Protein AF-A0A699ZM13-F1 (afdb_monomer)

Secondary structure (DSSP, 8-state):
-GGGTT--HHHHHHHHHH---TTHHHHHHHHHHHHHSTT--TTS-HHHHHHHTHHHHHHT-SSHHHHHHHHHHHHHIIIII-GGGGGGHHHHHHHHHHTTSS-HHHHHHHHH-SSGGGGGT--HHHHHHHHHHHHHHHTT-

Structure (mmCIF, N/CA/C/O backbone):
data_AF-A0A699ZM13-F1
#
_entry.id   AF-A0A699ZM13-F1
#
loop_
_atom_site.group_PDB
_atom_site.id
_atom_site.type_symbol
_atom_site.label_atom_id
_atom_site.label_alt_id
_atom_site.label_comp_id
_atom_site.label_asym_id
_atom_site.label_entity_id
_atom_site.label_seq_id
_atom_site.pdbx_PDB_ins_code
_atom_site.Cartn_x
_atom_site.Cartn_y
_atom_site.Cartn_z
_atom_site.occupancy
_atom_site.B_iso_or_equiv
_atom_site.auth_seq_id
_atom_site.auth_comp_id
_atom_site.auth_asym_id
_atom_site.auth_atom_id
_atom_site.pdbx_PDB_model_num
ATOM 1 N N . GLN A 1 1 ? -9.030 18.259 2.069 1.00 54.75 1 GLN A N 1
ATOM 2 C CA . GLN A 1 1 ? -8.876 16.871 1.583 1.00 54.75 1 GLN A CA 1
ATOM 3 C C . GLN A 1 1 ? -10.079 16.054 2.039 1.00 54.75 1 GLN A C 1
ATOM 5 O O . GLN A 1 1 ? -10.422 16.132 3.210 1.00 54.75 1 GLN A O 1
ATOM 10 N N . LEU A 1 2 ? -10.736 15.293 1.151 1.00 52.47 2 LEU A N 1
ATOM 11 C CA . LEU A 1 2 ? -11.897 14.454 1.517 1.00 52.47 2 LEU A CA 1
ATOM 12 C C . LEU A 1 2 ? -11.565 13.424 2.612 1.00 52.47 2 LEU A C 1
ATOM 14 O O . LEU A 1 2 ? -12.403 13.115 3.457 1.00 52.47 2 LEU A O 1
ATOM 18 N N . VAL A 1 3 ? -10.315 12.965 2.626 1.00 58.03 3 VAL A N 1
ATOM 19 C CA . VAL A 1 3 ? -9.756 12.040 3.618 1.00 58.03 3 VAL A CA 1
ATOM 20 C C . VAL A 1 3 ? -9.829 12.596 5.048 1.00 58.03 3 VAL A C 1
ATOM 22 O O . VAL A 1 3 ? -10.101 11.842 5.977 1.00 58.03 3 VAL A O 1
ATOM 25 N N . ASP A 1 4 ? -9.683 13.912 5.216 1.00 61.72 4 ASP A N 1
ATOM 26 C CA . ASP A 1 4 ? -9.736 14.584 6.523 1.00 61.72 4 ASP A CA 1
ATOM 27 C C . ASP A 1 4 ? -11.130 15.138 6.849 1.00 61.72 4 ASP A C 1
ATOM 29 O O . ASP A 1 4 ? -11.383 15.592 7.959 1.00 61.72 4 ASP A O 1
ATOM 33 N N . SER A 1 5 ? -12.060 15.077 5.888 1.00 59.66 5 SER A N 1
ATOM 34 C CA . SER A 1 5 ? -13.432 15.587 6.033 1.00 59.66 5 SER A CA 1
ATOM 35 C C . SER A 1 5 ? -14.415 14.590 6.664 1.00 59.66 5 SER A C 1
ATOM 37 O O . SER A 1 5 ? -15.598 14.891 6.782 1.00 59.66 5 SER A O 1
ATOM 39 N N . GLY A 1 6 ? -13.952 13.392 7.049 1.00 63.97 6 GLY A N 1
ATOM 40 C CA . GLY A 1 6 ? -14.810 12.340 7.612 1.00 63.97 6 GLY A CA 1
ATOM 41 C C . GLY A 1 6 ? -15.735 11.663 6.591 1.00 63.97 6 GLY A C 1
ATOM 42 O O . GLY A 1 6 ? -16.707 11.017 6.979 1.00 63.97 6 GLY A O 1
ATOM 43 N N . ALA A 1 7 ? -15.453 11.802 5.290 1.00 76.88 7 ALA A N 1
ATOM 44 C CA . ALA A 1 7 ? -16.232 11.169 4.231 1.00 76.88 7 ALA A CA 1
ATOM 45 C C . ALA A 1 7 ? -16.252 9.636 4.381 1.00 76.88 7 ALA A C 1
ATOM 47 O O . ALA A 1 7 ? -15.250 9.011 4.739 1.00 76.88 7 ALA A O 1
ATOM 48 N N . ALA A 1 8 ? -17.396 9.018 4.073 1.00 83.50 8 ALA A N 1
ATOM 49 C CA . ALA A 1 8 ? -17.547 7.570 4.167 1.00 83.50 8 ALA A CA 1
ATOM 50 C C . ALA A 1 8 ? -16.538 6.845 3.248 1.00 83.50 8 ALA A C 1
ATOM 52 O O . ALA A 1 8 ? -16.341 7.275 2.106 1.00 83.50 8 ALA A O 1
ATOM 53 N N . PRO A 1 9 ? -15.958 5.704 3.669 1.00 83.00 9 PRO A N 1
ATOM 54 C CA . PRO A 1 9 ? -14.982 4.959 2.869 1.00 83.00 9 PRO A CA 1
ATOM 55 C C . PRO A 1 9 ? -15.421 4.651 1.431 1.00 83.00 9 PRO A C 1
ATOM 57 O O . PRO A 1 9 ? -14.628 4.761 0.499 1.00 83.00 9 PRO A O 1
ATOM 60 N N . ALA A 1 10 ? -16.700 4.324 1.233 1.00 83.75 10 ALA A N 1
ATOM 61 C CA . ALA A 1 10 ? -17.266 4.059 -0.089 1.00 83.75 10 ALA A CA 1
ATOM 62 C C . ALA A 1 10 ? -17.335 5.313 -0.982 1.00 83.75 10 ALA A C 1
ATOM 64 O O . ALA A 1 10 ? -17.143 5.212 -2.196 1.00 83.75 10 ALA A O 1
ATOM 65 N N . ALA A 1 11 ? -17.570 6.490 -0.393 1.00 86.00 11 ALA A N 1
ATOM 66 C CA . ALA A 1 11 ? -17.556 7.756 -1.120 1.00 86.00 11 ALA A CA 1
ATOM 67 C C . ALA A 1 11 ? -16.130 8.079 -1.584 1.00 86.00 11 ALA A C 1
ATOM 69 O O . ALA A 1 11 ? -15.916 8.306 -2.770 1.00 86.00 11 ALA A O 1
ATOM 70 N N . ILE A 1 12 ? -15.137 7.961 -0.692 1.00 85.06 12 ILE A N 1
ATOM 71 C CA . ILE A 1 12 ? -13.718 8.137 -1.048 1.00 85.06 12 ILE A CA 1
ATOM 72 C C . ILE A 1 12 ? -13.316 7.161 -2.161 1.00 85.06 12 ILE A C 1
ATOM 74 O O . ILE A 1 12 ? -12.698 7.565 -3.142 1.00 85.06 12 ILE A O 1
ATOM 78 N N . ALA A 1 13 ? -13.709 5.888 -2.060 1.00 83.81 13 ALA A N 1
ATOM 79 C CA . ALA A 1 13 ? -13.406 4.898 -3.089 1.00 83.81 13 ALA A CA 1
ATOM 80 C C . ALA A 1 13 ? -14.048 5.228 -4.451 1.00 83.81 13 ALA A C 1
ATOM 82 O O . ALA A 1 13 ? -13.457 4.948 -5.494 1.00 83.81 13 ALA A O 1
ATOM 83 N N . THR A 1 14 ? -15.242 5.824 -4.454 1.00 86.94 14 THR A N 1
ATOM 84 C CA . THR A 1 14 ? -15.931 6.259 -5.679 1.00 86.94 14 THR A CA 1
ATOM 85 C C . THR A 1 14 ? -15.193 7.418 -6.341 1.00 86.94 14 THR A C 1
ATOM 87 O O . THR A 1 14 ? -14.891 7.344 -7.529 1.00 86.94 14 THR A O 1
ATOM 90 N N . GLU A 1 15 ? -14.815 8.431 -5.566 1.00 86.75 15 GLU A N 1
ATOM 91 C CA . GLU A 1 15 ? -14.048 9.583 -6.054 1.00 86.75 15 GLU A CA 1
ATOM 92 C C . GLU A 1 15 ? -12.687 9.157 -6.613 1.00 86.75 15 GLU A C 1
ATOM 94 O O . GLU A 1 15 ? -12.320 9.518 -7.731 1.00 86.75 15 GLU A O 1
ATOM 99 N N . VAL A 1 16 ? -11.967 8.289 -5.890 1.00 87.38 16 VAL A N 1
ATOM 100 C CA . VAL A 1 16 ? -10.683 7.738 -6.351 1.00 87.38 16 VAL A CA 1
ATOM 101 C C . VAL A 1 16 ? -10.843 7.054 -7.705 1.00 87.38 16 VAL A C 1
ATOM 103 O O . VAL A 1 16 ? -9.996 7.243 -8.572 1.00 87.38 16 VAL A O 1
ATOM 106 N N . LYS A 1 17 ? -11.934 6.313 -7.941 1.00 84.12 17 LYS A N 1
ATOM 107 C CA . LYS A 1 17 ? -12.198 5.670 -9.240 1.00 84.12 17 LYS A CA 1
ATOM 108 C C . LYS A 1 17 ? -12.437 6.673 -10.368 1.00 84.12 17 LYS A C 1
ATOM 110 O O . LYS A 1 17 ? -12.092 6.352 -11.506 1.00 84.12 17 LYS A O 1
ATOM 115 N N . GLN A 1 18 ? -12.975 7.856 -10.078 1.00 88.56 18 GLN A N 1
ATOM 116 C CA . GLN A 1 18 ? -13.252 8.902 -11.069 1.00 88.56 18 GLN A CA 1
ATOM 117 C C . GLN A 1 18 ? -12.024 9.750 -11.428 1.00 88.56 18 GLN A C 1
ATOM 119 O O . GLN A 1 18 ? -11.999 10.358 -12.498 1.00 88.56 18 GLN A O 1
ATOM 124 N N . LEU A 1 19 ? -10.975 9.744 -10.599 1.00 88.38 19 LEU A N 1
ATOM 125 C CA . LEU A 1 19 ? -9.727 10.450 -10.900 1.00 88.38 19 LEU A CA 1
ATOM 126 C C . LEU A 1 19 ? -9.143 10.005 -12.245 1.00 88.38 19 LEU A C 1
ATOM 128 O O . LEU A 1 19 ? -9.059 8.812 -12.536 1.00 88.38 19 LEU A O 1
ATOM 132 N N . THR A 1 20 ? -8.686 10.960 -13.050 1.00 89.94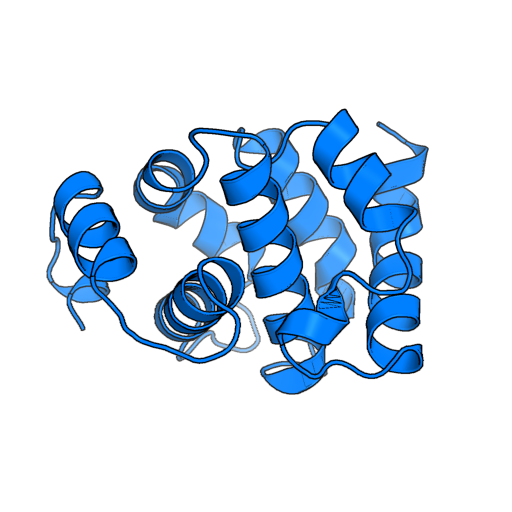 20 THR A N 1
ATOM 133 C CA . THR A 1 20 ? -7.934 10.682 -14.279 1.00 89.94 20 THR A CA 1
ATOM 134 C C . THR A 1 20 ? -6.485 11.078 -14.053 1.00 89.94 20 THR A C 1
ATOM 136 O O . THR A 1 20 ? -6.164 12.259 -13.977 1.00 89.94 20 THR A O 1
ATOM 139 N N . VAL A 1 21 ? -5.619 10.077 -13.909 1.00 91.12 21 VAL A N 1
ATOM 140 C CA . VAL A 1 21 ? -4.180 10.246 -13.679 1.00 91.12 21 VAL A CA 1
ATOM 141 C C . VAL A 1 21 ? -3.394 9.230 -14.517 1.00 91.12 21 VAL A C 1
ATOM 143 O O . VAL A 1 21 ? -3.934 8.159 -14.827 1.00 91.12 21 VAL A O 1
ATOM 146 N N . PRO A 1 22 ? -2.136 9.529 -14.893 1.00 89.88 22 PRO A N 1
ATOM 147 C CA . PRO A 1 22 ? -1.249 8.553 -15.523 1.00 89.88 22 PRO A CA 1
ATOM 148 C C . PRO A 1 22 ? -1.102 7.283 -14.674 1.00 89.88 22 PRO A C 1
ATOM 150 O O . PRO A 1 22 ? -1.183 7.333 -13.450 1.00 89.88 22 PRO A O 1
ATOM 153 N N . GLY A 1 23 ? -0.890 6.137 -15.322 1.00 90.94 23 GLY A N 1
ATOM 154 C CA . GLY A 1 23 ? -0.693 4.857 -14.629 1.00 90.94 23 GLY A CA 1
ATOM 155 C C . GLY A 1 23 ? -1.976 4.170 -14.138 1.00 90.94 23 GLY A C 1
ATOM 156 O O . GLY A 1 23 ? -1.912 3.201 -13.381 1.00 90.94 23 GLY A O 1
ATOM 157 N N . GLY A 1 24 ? -3.155 4.641 -14.563 1.00 94.12 24 GLY A N 1
ATOM 158 C CA . GLY A 1 24 ? -4.430 3.960 -14.326 1.00 94.12 24 GLY A CA 1
ATOM 159 C C . GLY A 1 24 ? -4.749 3.795 -12.839 1.00 94.12 24 GLY A C 1
ATOM 160 O O . GLY A 1 24 ? -4.588 4.727 -12.056 1.00 94.12 24 GLY A O 1
ATOM 161 N N . LEU A 1 25 ? -5.222 2.611 -12.436 1.00 95.12 25 LEU A N 1
ATOM 162 C CA . LEU A 1 25 ? -5.600 2.341 -11.044 1.00 95.12 25 LEU A CA 1
ATOM 163 C C . LEU A 1 25 ? -4.424 2.512 -10.068 1.00 95.12 25 LEU A C 1
ATOM 165 O O . LEU A 1 25 ? -4.608 3.108 -9.009 1.00 95.12 25 LEU A O 1
ATOM 169 N N . ALA A 1 26 ? -3.220 2.069 -10.445 1.00 96.12 26 ALA A N 1
ATOM 170 C CA . ALA A 1 26 ? -2.016 2.251 -9.634 1.00 96.12 26 ALA A CA 1
ATOM 171 C C . ALA A 1 26 ? -1.689 3.738 -9.436 1.00 96.12 26 ALA A C 1
ATOM 173 O O . ALA A 1 26 ? -1.329 4.149 -8.337 1.00 96.12 26 ALA A O 1
ATOM 174 N N . GLY A 1 27 ? -1.890 4.567 -10.465 1.00 96.69 27 GLY A N 1
ATOM 175 C CA . GLY A 1 27 ? -1.700 6.015 -10.363 1.00 96.69 27 GLY A CA 1
ATOM 176 C C . GLY A 1 27 ? -2.701 6.667 -9.413 1.00 96.69 27 GLY A C 1
ATOM 177 O O . GLY A 1 27 ? -2.323 7.470 -8.560 1.00 96.69 27 GLY A O 1
ATOM 178 N N . LYS A 1 28 ? -3.980 6.278 -9.510 1.00 96.19 28 LYS A N 1
ATOM 179 C CA . LYS A 1 28 ? -5.052 6.784 -8.631 1.00 96.19 28 LYS A CA 1
ATOM 180 C C . LYS A 1 28 ? -4.766 6.436 -7.170 1.00 96.19 28 LYS A C 1
ATOM 182 O O . LYS A 1 28 ? -4.912 7.281 -6.290 1.00 96.19 28 LYS A O 1
ATOM 187 N N . LEU A 1 29 ? -4.324 5.205 -6.921 1.00 96.88 29 LEU A N 1
ATOM 188 C CA . LEU A 1 29 ? -3.959 4.750 -5.585 1.00 96.88 29 LEU A CA 1
ATOM 189 C C . LEU A 1 29 ? -2.661 5.394 -5.097 1.00 96.88 29 LEU A C 1
ATOM 191 O O . LEU A 1 29 ? -2.606 5.788 -3.942 1.00 96.88 29 LEU A O 1
ATOM 195 N N . SER A 1 30 ? -1.665 5.611 -5.957 1.00 96.81 30 SER A N 1
ATOM 196 C CA . SER A 1 30 ? -0.458 6.364 -5.593 1.00 96.81 30 SER A CA 1
ATOM 197 C C . SER A 1 30 ? -0.804 7.773 -5.105 1.00 96.81 30 SER A C 1
ATOM 199 O O . SER A 1 30 ? -0.340 8.186 -4.042 1.00 96.81 30 SER A O 1
ATOM 201 N N . ALA A 1 31 ? -1.696 8.479 -5.807 1.00 94.88 31 ALA A N 1
ATOM 202 C CA . ALA A 1 31 ? -2.181 9.787 -5.372 1.00 94.88 31 ALA A CA 1
ATOM 203 C C . ALA A 1 31 ? -2.925 9.717 -4.023 1.00 94.88 31 ALA A C 1
ATOM 205 O O . ALA A 1 31 ? -2.720 10.568 -3.157 1.00 94.88 31 ALA A O 1
ATOM 206 N N . LEU A 1 32 ? -3.751 8.685 -3.808 1.00 94.62 32 LEU A N 1
ATOM 207 C CA . LEU A 1 32 ? -4.426 8.468 -2.528 1.00 94.62 32 LEU A CA 1
ATOM 208 C C . LEU A 1 32 ? -3.432 8.201 -1.390 1.00 94.62 32 LEU A C 1
ATOM 210 O O . LEU A 1 32 ? -3.558 8.814 -0.337 1.00 94.62 32 LEU A O 1
ATOM 214 N N . TYR A 1 33 ? -2.454 7.314 -1.580 1.00 95.69 33 TYR A N 1
ATOM 215 C CA . TYR A 1 33 ? -1.445 7.001 -0.565 1.00 95.69 33 TYR A CA 1
ATOM 216 C C . TYR A 1 33 ? -0.618 8.237 -0.212 1.00 95.69 33 TYR A C 1
ATOM 218 O O . TYR A 1 33 ? -0.422 8.515 0.966 1.00 95.69 33 TYR A O 1
ATOM 226 N N . GLN A 1 34 ? -0.220 9.032 -1.207 1.00 94.38 34 GLN A N 1
ATOM 227 C CA . GLN A 1 34 ? 0.436 10.320 -0.975 1.00 94.38 34 GLN A CA 1
ATOM 228 C C . GLN A 1 34 ? -0.431 11.265 -0.136 1.00 94.38 34 GLN A C 1
ATOM 230 O O . GLN A 1 34 ? 0.079 11.895 0.783 1.00 94.38 34 GLN A O 1
ATOM 235 N N . ALA A 1 35 ? -1.738 11.329 -0.401 1.00 92.19 35 ALA A N 1
ATOM 236 C CA . ALA A 1 35 ? -2.666 12.144 0.379 1.00 92.19 35 ALA A CA 1
ATOM 237 C C . ALA A 1 35 ? -2.928 11.590 1.793 1.00 92.19 35 ALA A C 1
ATOM 239 O O . ALA A 1 35 ? -3.115 12.370 2.717 1.00 92.19 35 ALA A O 1
ATOM 240 N N . LEU A 1 36 ? -2.961 10.266 1.980 1.00 92.38 36 LEU A N 1
ATOM 241 C CA . LEU A 1 36 ? -3.141 9.630 3.293 1.00 92.38 36 LEU A CA 1
ATOM 242 C C . LEU A 1 36 ? -1.902 9.783 4.177 1.00 92.38 36 LEU A C 1
ATOM 244 O O . LEU A 1 36 ? -2.026 9.853 5.396 1.00 92.38 36 LEU A O 1
ATOM 248 N N . LEU A 1 37 ? -0.724 9.789 3.554 1.00 93.75 37 LEU A N 1
ATOM 249 C CA . LEU A 1 37 ? 0.577 9.830 4.214 1.00 93.75 37 LEU A CA 1
ATOM 250 C C . LEU A 1 37 ? 1.201 11.234 4.191 1.00 93.75 37 LEU A C 1
ATOM 252 O O . LEU A 1 37 ? 2.336 11.418 4.638 1.00 93.75 37 LEU A O 1
ATOM 256 N N . SER A 1 38 ? 0.484 12.234 3.669 1.00 90.12 38 SER A N 1
ATOM 257 C CA . SER A 1 38 ? 0.955 13.615 3.663 1.00 90.12 38 SER A CA 1
ATOM 258 C C . SER A 1 38 ? 1.050 14.130 5.094 1.00 90.12 38 SER A C 1
ATOM 260 O O . SER A 1 38 ? 0.084 14.038 5.847 1.00 90.12 38 SER A O 1
ATOM 262 N N . GLY A 1 39 ? 2.197 14.700 5.457 1.00 85.50 39 GLY A N 1
ATOM 263 C CA . GLY A 1 39 ? 2.402 15.279 6.786 1.00 85.50 39 GLY A CA 1
ATOM 264 C C . GLY A 1 39 ? 2.760 14.278 7.886 1.00 85.50 39 GLY A C 1
ATOM 265 O O . GLY A 1 39 ? 2.795 14.683 9.044 1.00 85.50 39 GLY A O 1
ATOM 266 N N . LEU A 1 40 ? 3.065 13.014 7.552 1.00 92.50 40 LEU A N 1
ATOM 267 C CA . LEU A 1 40 ? 3.596 12.054 8.528 1.00 92.50 40 LEU A CA 1
ATOM 268 C C . LEU A 1 40 ? 4.860 12.600 9.199 1.00 92.50 40 LEU A C 1
ATOM 270 O O . LEU A 1 40 ? 5.876 12.841 8.537 1.00 92.50 40 LEU A O 1
ATOM 274 N N . SER A 1 41 ? 4.830 12.718 10.524 1.00 91.06 41 SER A N 1
ATOM 275 C CA . SER A 1 41 ? 6.017 13.062 11.304 1.00 91.06 41 SER A CA 1
ATOM 276 C C . SER A 1 41 ? 7.047 11.931 11.270 1.00 91.06 41 SER A C 1
ATOM 278 O O . SER A 1 41 ? 6.720 10.767 11.031 1.00 91.06 41 SER A O 1
ATOM 280 N N . SER A 1 42 ? 8.315 12.241 11.549 1.00 86.06 42 SER A N 1
ATOM 281 C CA . SER A 1 42 ? 9.409 11.254 11.554 1.00 86.06 42 SER A CA 1
ATOM 282 C C . SER A 1 42 ? 9.245 10.129 12.585 1.00 86.06 42 SER A C 1
ATOM 284 O O . SER A 1 42 ? 9.918 9.105 12.474 1.00 86.06 42 SER A O 1
ATOM 286 N N . THR A 1 43 ? 8.365 10.300 13.576 1.00 89.56 43 THR A N 1
ATOM 287 C CA . THR A 1 43 ? 8.066 9.291 14.601 1.00 89.56 43 THR A CA 1
ATOM 288 C C . THR A 1 43 ? 6.869 8.410 14.254 1.00 89.56 43 THR A C 1
ATOM 290 O O . THR A 1 43 ? 6.739 7.324 14.814 1.00 89.56 43 THR A O 1
ATOM 293 N N . GLU A 1 44 ? 5.995 8.855 13.349 1.00 94.62 44 GLU A N 1
ATOM 294 C CA . GLU A 1 44 ? 4.850 8.071 12.887 1.00 94.62 44 GLU A CA 1
ATOM 295 C C . GLU A 1 44 ? 5.277 7.057 11.830 1.00 94.62 44 GLU A C 1
ATOM 297 O O . GLU A 1 44 ? 6.060 7.368 10.927 1.00 94.62 44 GLU A O 1
ATOM 302 N N . LYS A 1 45 ? 4.738 5.840 11.935 1.00 96.50 45 LYS A N 1
ATOM 303 C CA . LYS A 1 45 ? 4.986 4.766 10.974 1.00 96.50 45 LYS A CA 1
ATOM 304 C C . LYS A 1 45 ? 3.894 4.735 9.922 1.00 96.50 45 LYS A C 1
ATOM 306 O O . LYS A 1 45 ? 2.709 4.861 10.231 1.00 96.50 45 LYS A O 1
ATOM 311 N N . VAL A 1 46 ? 4.282 4.434 8.690 1.00 97.25 46 VAL A N 1
ATOM 312 C CA . VAL A 1 46 ? 3.346 4.272 7.569 1.00 97.25 46 VAL A CA 1
ATOM 313 C C . VAL A 1 46 ? 2.305 3.188 7.883 1.00 97.25 46 VAL A C 1
ATOM 315 O O . VAL A 1 46 ? 1.110 3.394 7.678 1.00 97.25 46 VAL A O 1
ATOM 318 N N . ALA A 1 47 ? 2.728 2.066 8.474 1.00 97.25 47 ALA A N 1
ATOM 319 C CA . ALA A 1 47 ? 1.838 0.961 8.842 1.00 97.25 47 ALA A CA 1
ATOM 320 C C . ALA A 1 47 ? 0.729 1.355 9.842 1.00 97.25 47 ALA A C 1
ATOM 322 O O . ALA A 1 47 ? -0.390 0.847 9.743 1.00 97.25 47 ALA A O 1
ATOM 323 N N . ASP A 1 48 ? 1.003 2.283 10.766 1.00 96.88 48 ASP A N 1
ATOM 324 C CA . ASP A 1 48 ? 0.005 2.753 11.736 1.00 96.88 48 ASP A CA 1
ATOM 325 C C . ASP A 1 48 ? -1.093 3.566 11.037 1.00 96.88 48 ASP A C 1
ATOM 327 O O . ASP A 1 48 ? -2.280 3.428 11.349 1.00 96.88 48 ASP A O 1
ATOM 331 N N . VAL A 1 49 ? -0.722 4.339 10.013 1.00 95.69 49 VAL A N 1
ATOM 332 C CA . VAL A 1 49 ? -1.680 5.078 9.184 1.00 95.69 49 VAL A CA 1
ATOM 333 C C . VAL A 1 49 ? -2.505 4.137 8.312 1.00 95.69 49 VAL A C 1
ATOM 335 O O . VAL A 1 49 ? -3.723 4.300 8.238 1.00 95.69 49 VAL A O 1
ATOM 338 N N . LEU A 1 50 ? -1.899 3.102 7.720 1.00 96.44 50 LEU A N 1
ATOM 339 C CA . LEU A 1 50 ? -2.644 2.064 6.992 1.00 96.44 50 LEU A CA 1
ATOM 340 C C . LEU A 1 50 ? -3.698 1.412 7.892 1.00 96.44 50 LEU A C 1
ATOM 342 O O . LEU A 1 50 ? -4.855 1.276 7.494 1.00 96.44 50 LEU A O 1
ATOM 346 N N . LYS A 1 51 ? -3.329 1.080 9.134 1.00 96.62 51 LYS A N 1
ATOM 347 C CA . LYS A 1 51 ? -4.255 0.524 10.125 1.00 96.62 51 LYS A CA 1
ATOM 348 C C . LYS A 1 51 ? -5.392 1.494 10.451 1.00 96.62 51 LYS A C 1
ATOM 350 O O . LYS A 1 51 ? -6.556 1.094 10.421 1.00 96.62 51 LYS A O 1
ATOM 355 N N . ALA A 1 52 ? -5.083 2.769 10.691 1.00 94.44 52 ALA A N 1
ATOM 356 C CA . ALA A 1 52 ? -6.083 3.810 10.943 1.00 94.44 52 ALA A CA 1
ATOM 357 C C . ALA A 1 52 ? -7.010 4.067 9.737 1.00 94.44 52 ALA A C 1
ATOM 359 O O . ALA A 1 52 ? -8.130 4.554 9.897 1.00 94.44 52 ALA A O 1
ATOM 360 N N . ARG A 1 53 ? -6.559 3.733 8.523 1.00 94.00 53 ARG A N 1
ATOM 361 C CA . ARG A 1 53 ? -7.287 3.927 7.263 1.00 94.00 53 ARG A CA 1
ATOM 362 C C . ARG A 1 53 ? -7.790 2.615 6.642 1.00 94.00 53 ARG A C 1
ATOM 364 O O . ARG A 1 53 ? -8.280 2.650 5.511 1.00 94.00 53 ARG A O 1
ATOM 371 N N . LYS A 1 54 ? -7.767 1.487 7.380 1.00 94.88 54 LYS A N 1
ATOM 372 C CA . LYS A 1 54 ? -8.144 0.142 6.882 1.00 94.88 54 LYS A CA 1
ATOM 373 C C . LYS A 1 54 ? -9.464 0.155 6.118 1.00 94.88 54 LYS A C 1
ATOM 375 O O . LYS A 1 54 ? -9.537 -0.406 5.036 1.00 94.88 54 LYS A O 1
ATOM 380 N N . ALA A 1 55 ? -10.501 0.810 6.641 1.00 93.12 55 ALA A N 1
ATOM 381 C CA . ALA A 1 55 ? -11.824 0.799 6.013 1.00 93.12 55 ALA A CA 1
ATOM 382 C C . ALA A 1 55 ? -11.829 1.393 4.589 1.00 93.12 55 ALA A C 1
ATOM 384 O O . ALA A 1 55 ? -12.526 0.881 3.714 1.00 93.12 55 ALA A O 1
ATOM 385 N N . VAL A 1 56 ? -11.042 2.448 4.346 1.00 93.00 56 VAL A N 1
ATOM 386 C CA . VAL A 1 56 ? -10.898 3.079 3.021 1.00 93.00 56 VAL A CA 1
ATOM 387 C C . VAL A 1 56 ? -10.094 2.179 2.092 1.00 93.00 56 VAL A C 1
ATOM 389 O O . VAL A 1 56 ? -10.529 1.898 0.978 1.00 93.00 56 VAL A O 1
ATOM 392 N N . LEU A 1 57 ? -8.954 1.682 2.568 1.00 96.00 57 LEU A N 1
ATOM 393 C CA . LEU A 1 57 ? -8.060 0.830 1.785 1.00 96.00 57 LEU A CA 1
ATOM 394 C C . LEU A 1 57 ? -8.737 -0.499 1.409 1.00 96.00 57 LEU A C 1
ATOM 396 O O . LEU A 1 57 ? -8.723 -0.900 0.252 1.00 96.00 57 LEU A O 1
ATOM 400 N N . ALA A 1 58 ? -9.469 -1.121 2.335 1.00 95.19 58 ALA A N 1
ATOM 401 C CA . ALA A 1 58 ? -10.239 -2.341 2.085 1.00 95.19 58 ALA A CA 1
ATOM 402 C C . ALA A 1 58 ? -11.430 -2.118 1.132 1.00 95.19 58 ALA A C 1
ATOM 404 O O . ALA A 1 58 ? -11.896 -3.049 0.468 1.00 95.19 58 ALA A O 1
ATOM 405 N N . ALA A 1 59 ? -11.959 -0.892 1.032 1.00 93.75 59 ALA A N 1
ATOM 406 C CA . ALA A 1 59 ? -12.949 -0.547 0.009 1.00 93.75 59 ALA A CA 1
ATOM 407 C C . ALA A 1 59 ? -12.336 -0.501 -1.405 1.00 93.75 59 ALA A C 1
ATOM 409 O O . ALA A 1 59 ? -13.064 -0.647 -2.388 1.00 93.75 59 ALA A O 1
ATOM 410 N N . LEU A 1 60 ? -11.011 -0.349 -1.492 1.00 94.62 60 LEU A N 1
ATOM 411 C CA . LEU A 1 60 ? -10.207 -0.268 -2.711 1.00 94.62 60 LEU A CA 1
ATOM 412 C C . LEU A 1 60 ? -9.384 -1.541 -2.987 1.00 94.62 60 LEU A C 1
ATOM 414 O O . LEU A 1 60 ? -8.630 -1.554 -3.950 1.00 94.62 60 LEU A O 1
ATOM 418 N N . ALA A 1 61 ? -9.563 -2.600 -2.189 1.00 95.06 61 ALA A N 1
ATOM 419 C CA . ALA A 1 61 ? -8.855 -3.885 -2.273 1.00 95.06 61 ALA A CA 1
ATOM 420 C C . ALA A 1 61 ? -9.776 -5.052 -2.696 1.00 95.06 61 ALA A C 1
ATOM 422 O O . ALA A 1 61 ? -9.658 -6.164 -2.189 1.00 95.06 61 ALA A O 1
ATOM 423 N N . LYS A 1 62 ? -10.789 -4.794 -3.535 1.00 93.06 62 LYS A N 1
ATOM 424 C CA . LYS A 1 62 ? -11.891 -5.751 -3.781 1.00 93.06 62 LYS A CA 1
ATOM 425 C C . LYS A 1 62 ? -11.533 -6.926 -4.685 1.00 93.06 62 LYS A C 1
ATOM 427 O O . LYS A 1 62 ? -12.239 -7.928 -4.672 1.00 93.06 62 LYS A O 1
ATOM 432 N N . ASP A 1 63 ? -10.481 -6.785 -5.473 1.00 95.31 63 ASP A N 1
ATOM 433 C CA . ASP A 1 63 ? -10.018 -7.780 -6.434 1.00 95.31 63 ASP A CA 1
ATOM 434 C C . ASP A 1 63 ? -8.489 -7.749 -6.562 1.00 95.31 63 ASP A C 1
ATOM 436 O O . ASP A 1 63 ? -7.841 -6.765 -6.192 1.00 95.31 63 ASP A O 1
ATOM 440 N N . LYS A 1 64 ? -7.900 -8.817 -7.113 1.00 96.31 64 LYS A N 1
ATOM 441 C CA . LYS A 1 64 ? -6.440 -8.939 -7.267 1.00 96.31 64 LYS A CA 1
ATOM 442 C C . LYS A 1 64 ? -5.800 -7.758 -8.018 1.00 96.31 64 LYS A C 1
ATOM 444 O O . LYS A 1 64 ? -4.774 -7.269 -7.548 1.00 96.31 64 LYS A O 1
ATOM 449 N N . PRO A 1 65 ? -6.369 -7.237 -9.129 1.00 95.69 65 PRO A N 1
ATOM 450 C CA . PRO A 1 65 ? -5.840 -6.033 -9.776 1.00 95.69 65 PRO A CA 1
ATOM 451 C C . PRO A 1 65 ? -5.768 -4.815 -8.849 1.00 95.69 65 PRO A C 1
ATOM 453 O O . PRO A 1 65 ? -4.780 -4.083 -8.872 1.00 95.69 65 PRO A O 1
ATOM 456 N N . SER A 1 66 ? -6.792 -4.594 -8.024 1.00 96.31 66 SER A N 1
ATOM 457 C CA . SER A 1 66 ? -6.836 -3.479 -7.078 1.00 96.31 66 SER A CA 1
ATOM 458 C C . SER A 1 66 ? -5.861 -3.645 -5.908 1.00 96.31 66 SER A C 1
ATOM 460 O O . SER A 1 66 ? -5.200 -2.680 -5.525 1.00 96.31 66 SER A O 1
ATOM 462 N N . GLN A 1 67 ? -5.679 -4.870 -5.409 1.00 97.69 67 GLN A N 1
ATOM 463 C CA . GLN A 1 67 ? -4.657 -5.202 -4.413 1.00 97.69 67 GLN A CA 1
ATOM 464 C C . GLN A 1 67 ? -3.237 -4.984 -4.969 1.00 97.69 67 GLN A C 1
ATOM 466 O O . GLN A 1 67 ? -2.430 -4.285 -4.355 1.00 97.69 67 GLN A O 1
ATOM 471 N N . LEU A 1 68 ? -2.953 -5.483 -6.180 1.00 97.06 68 LEU A N 1
ATOM 472 C CA . LEU A 1 68 ? -1.677 -5.255 -6.867 1.00 97.06 68 LEU A CA 1
ATOM 473 C C . LEU A 1 68 ? -1.414 -3.758 -7.079 1.00 97.06 68 LEU A C 1
ATOM 475 O O . LEU A 1 68 ? -0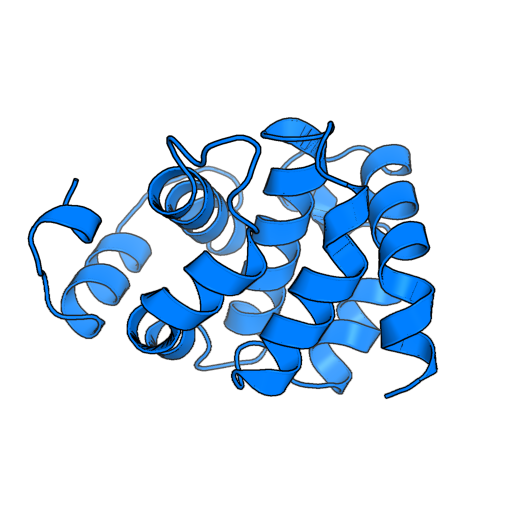.305 -3.276 -6.862 1.00 97.06 68 LEU A O 1
ATOM 479 N N . ALA A 1 69 ? -2.438 -3.000 -7.467 1.00 97.25 69 ALA A N 1
ATOM 480 C CA . ALA A 1 69 ? -2.316 -1.562 -7.653 1.00 97.25 69 ALA A CA 1
ATOM 481 C C . ALA A 1 69 ? -2.017 -0.813 -6.336 1.00 97.25 69 ALA A C 1
ATOM 483 O O . ALA A 1 69 ? -1.301 0.188 -6.372 1.00 97.25 69 ALA A O 1
ATOM 484 N N . GLN A 1 70 ? -2.493 -1.300 -5.181 1.00 97.75 70 GLN A N 1
ATOM 485 C CA . GLN A 1 70 ? -2.092 -0.765 -3.871 1.00 97.75 70 GLN A CA 1
ATOM 486 C C . GLN A 1 70 ? -0.629 -1.084 -3.543 1.00 97.75 70 GLN A C 1
ATOM 488 O O . GLN A 1 70 ? 0.078 -0.211 -3.047 1.00 97.75 70 GLN A O 1
ATOM 493 N N . LEU A 1 71 ? -0.144 -2.287 -3.867 1.00 97.62 71 LEU A N 1
ATOM 494 C CA . LEU A 1 71 ? 1.270 -2.639 -3.683 1.00 97.62 71 LEU A CA 1
ATOM 495 C C . LEU A 1 71 ? 2.188 -1.754 -4.536 1.00 97.62 71 LEU A C 1
ATOM 497 O O . LEU A 1 71 ? 3.180 -1.232 -4.034 1.00 97.62 71 LEU A O 1
ATOM 501 N N . ILE A 1 72 ? 1.817 -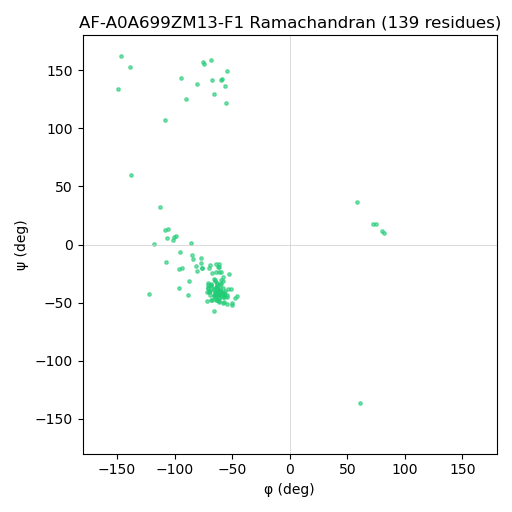1.502 -5.794 1.00 97.50 72 ILE A N 1
ATOM 502 C CA . ILE A 1 72 ? 2.548 -0.588 -6.687 1.00 97.50 72 ILE A CA 1
ATOM 503 C C . ILE A 1 72 ? 2.508 0.859 -6.157 1.00 97.50 72 ILE A C 1
ATOM 505 O O . ILE A 1 72 ? 3.497 1.584 -6.252 1.00 97.50 72 ILE A O 1
ATOM 509 N N . ALA A 1 73 ? 1.391 1.295 -5.565 1.00 97.56 73 ALA A N 1
ATOM 510 C CA . ALA A 1 73 ? 1.288 2.613 -4.937 1.00 97.56 73 ALA A CA 1
ATOM 511 C C . ALA A 1 73 ? 2.215 2.755 -3.715 1.00 97.56 73 ALA A C 1
ATOM 513 O O . ALA A 1 73 ? 2.871 3.786 -3.559 1.00 97.56 73 ALA A O 1
ATOM 514 N N . VAL A 1 74 ? 2.305 1.713 -2.881 1.00 97.25 74 VAL A N 1
ATOM 515 C CA . VAL A 1 74 ? 3.248 1.642 -1.754 1.00 97.25 74 VAL A CA 1
ATOM 516 C C . VAL A 1 74 ? 4.694 1.650 -2.246 1.00 97.25 74 VAL A C 1
ATOM 518 O O . VAL A 1 74 ? 5.512 2.398 -1.714 1.00 97.25 74 VAL A O 1
ATOM 521 N N . GLU A 1 75 ? 4.997 0.874 -3.287 1.00 96.31 75 GLU A N 1
ATOM 522 C CA . GLU A 1 75 ? 6.303 0.865 -3.951 1.00 96.31 75 GLU A CA 1
ATOM 523 C C . GLU A 1 75 ? 6.701 2.271 -4.398 1.00 96.31 75 GLU A C 1
ATOM 525 O O . GLU A 1 75 ? 7.746 2.781 -4.008 1.00 96.31 75 GLU A O 1
ATOM 530 N N . HIS A 1 76 ? 5.814 2.957 -5.118 1.00 97.12 76 HIS A N 1
ATOM 531 C CA . HIS A 1 76 ? 6.060 4.320 -5.569 1.00 97.12 76 HIS A CA 1
ATOM 532 C C . HIS A 1 76 ? 6.245 5.310 -4.413 1.00 97.12 76 HIS A C 1
ATOM 534 O O . HIS A 1 76 ? 7.112 6.181 -4.486 1.00 97.12 76 HIS A O 1
ATOM 540 N N . TYR A 1 77 ? 5.469 5.184 -3.332 1.00 97.06 77 TYR A N 1
ATOM 541 C CA . TYR A 1 77 ? 5.643 6.032 -2.153 1.00 97.06 77 TYR A CA 1
ATOM 542 C C . TYR A 1 77 ? 7.060 5.905 -1.580 1.00 97.06 77 TYR A C 1
ATOM 544 O O . TYR A 1 77 ? 7.744 6.912 -1.418 1.00 97.06 77 TYR A O 1
ATOM 552 N N . PHE A 1 78 ? 7.540 4.683 -1.350 1.00 96.69 78 PHE A N 1
ATOM 553 C CA . PHE A 1 78 ? 8.878 4.458 -0.802 1.00 96.69 78 PHE A CA 1
ATOM 554 C C . PHE A 1 78 ? 10.012 4.658 -1.805 1.00 96.69 78 PHE A C 1
ATOM 556 O O . PHE A 1 78 ? 11.142 4.853 -1.385 1.00 96.69 78 PHE A O 1
ATOM 563 N N . SER A 1 79 ? 9.763 4.616 -3.111 1.00 95.38 79 SER A N 1
ATOM 564 C CA . SER A 1 79 ? 10.810 4.865 -4.108 1.00 95.38 79 SER A CA 1
ATOM 565 C C . SER A 1 79 ? 10.965 6.344 -4.467 1.00 95.38 79 SER A C 1
ATOM 567 O O . SER A 1 79 ? 12.067 6.765 -4.810 1.00 95.38 79 SER A O 1
ATOM 569 N N . VAL A 1 80 ? 9.883 7.127 -4.416 1.00 94.75 80 VAL A N 1
ATOM 570 C CA . VAL A 1 80 ? 9.853 8.499 -4.961 1.00 94.75 80 VAL A CA 1
ATOM 571 C C . VAL A 1 80 ? 9.474 9.538 -3.913 1.00 94.75 80 VAL A C 1
ATOM 573 O O . VAL A 1 80 ? 10.067 10.611 -3.875 1.00 94.75 80 VAL A O 1
ATOM 576 N N . VAL A 1 81 ? 8.479 9.245 -3.076 1.00 94.56 81 VAL A N 1
ATOM 577 C CA . VAL A 1 81 ? 7.862 10.246 -2.192 1.00 94.56 81 VAL A CA 1
ATOM 578 C C . VAL A 1 81 ? 8.595 10.338 -0.855 1.00 94.56 81 VAL A C 1
ATOM 580 O O . VAL A 1 81 ? 8.832 11.439 -0.371 1.00 94.56 81 VAL A O 1
ATOM 583 N N . ALA A 1 82 ? 8.949 9.192 -0.273 1.00 95.06 82 ALA A N 1
ATOM 584 C CA . ALA A 1 82 ? 9.635 9.077 1.013 1.00 95.06 82 ALA A CA 1
ATOM 585 C C . ALA A 1 82 ? 10.742 7.996 0.979 1.00 95.06 82 ALA A C 1
ATOM 587 O O . ALA A 1 82 ? 10.674 7.010 1.729 1.00 95.06 82 ALA A O 1
ATOM 588 N N . PRO A 1 83 ? 11.759 8.128 0.103 1.00 94.69 83 PRO A N 1
ATOM 589 C CA . PRO A 1 83 ? 12.859 7.164 -0.009 1.00 94.69 83 PRO A CA 1
ATOM 590 C C . PRO A 1 83 ? 13.649 6.951 1.284 1.00 94.69 83 PRO A C 1
ATOM 592 O O . PRO A 1 83 ? 14.139 5.852 1.549 1.00 94.69 83 PRO A O 1
ATOM 595 N N . GLU A 1 84 ? 13.707 7.952 2.159 1.00 94.00 84 GLU A N 1
ATOM 596 C CA . GLU A 1 84 ? 14.315 7.853 3.485 1.00 94.00 84 GLU A CA 1
ATOM 597 C C . GLU A 1 84 ? 13.601 6.855 4.417 1.00 94.00 84 GLU A C 1
ATOM 599 O O . GLU A 1 84 ? 14.175 6.407 5.417 1.00 94.00 84 GLU A O 1
ATOM 604 N N . ARG A 1 85 ? 12.361 6.469 4.087 1.00 95.00 85 ARG A N 1
ATOM 605 C CA . ARG A 1 85 ? 11.540 5.528 4.856 1.00 95.00 85 ARG A CA 1
ATOM 606 C C . ARG A 1 85 ? 11.554 4.103 4.315 1.00 95.00 85 ARG A C 1
ATOM 608 O O . ARG A 1 85 ? 10.847 3.264 4.863 1.00 95.00 85 ARG A O 1
ATOM 615 N N . VAL A 1 86 ? 12.386 3.770 3.323 1.00 94.25 86 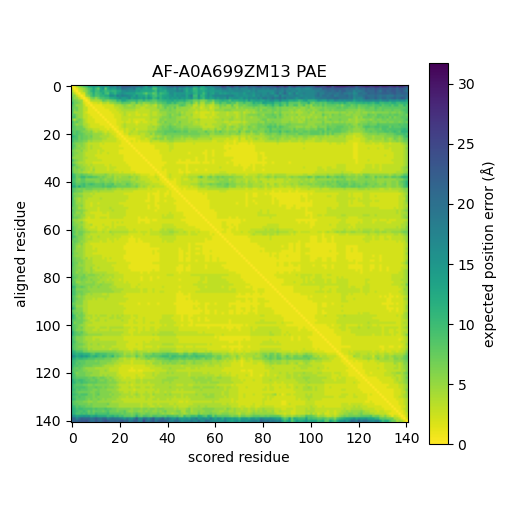VAL A N 1
ATOM 616 C CA . VAL A 1 86 ? 12.455 2.414 2.728 1.00 94.25 86 VAL A CA 1
ATOM 617 C C . VAL A 1 86 ? 12.654 1.289 3.765 1.00 94.25 86 VAL A C 1
ATOM 619 O O . VAL A 1 86 ? 12.213 0.160 3.574 1.00 94.25 86 VAL A O 1
ATOM 622 N N . LYS A 1 87 ? 13.245 1.593 4.927 1.00 94.25 87 LYS A N 1
ATOM 623 C CA . LYS A 1 87 ? 13.368 0.659 6.062 1.00 94.25 87 LYS A CA 1
ATOM 624 C C . LYS A 1 87 ? 12.027 0.198 6.660 1.00 94.25 87 LYS A C 1
ATOM 626 O O . LYS A 1 87 ? 11.997 -0.800 7.371 1.00 94.25 87 LYS A O 1
ATOM 631 N N . GLU A 1 88 ? 10.937 0.926 6.419 1.00 96.75 88 GLU A N 1
ATOM 632 C CA . GLU A 1 88 ? 9.586 0.587 6.885 1.00 96.75 88 GLU A CA 1
ATOM 633 C C . GLU A 1 88 ? 8.869 -0.405 5.959 1.00 96.75 88 GLU A C 1
ATOM 635 O O . GLU A 1 88 ? 7.860 -0.981 6.360 1.00 96.75 88 GLU A O 1
ATOM 640 N N . VAL A 1 89 ? 9.394 -0.650 4.754 1.00 96.44 89 VAL A N 1
ATOM 641 C CA . VAL A 1 89 ? 8.787 -1.527 3.742 1.00 96.44 89 VAL A CA 1
ATOM 642 C C . VAL A 1 89 ? 8.397 -2.904 4.289 1.00 96.44 89 VAL A C 1
ATOM 644 O O . VAL A 1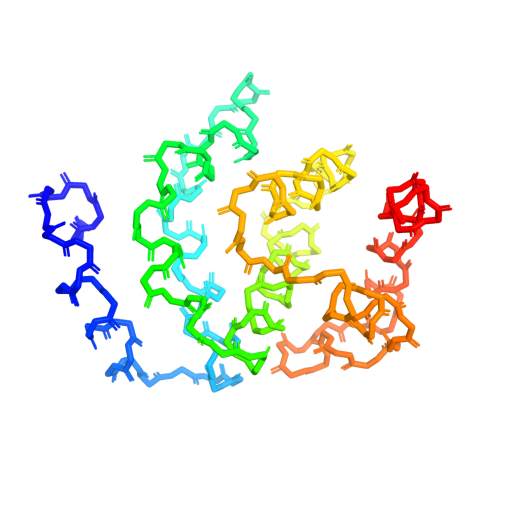 89 ? 7.230 -3.256 4.121 1.00 96.44 89 VAL A O 1
ATOM 647 N N . PRO A 1 90 ? 9.266 -3.666 4.996 1.00 96.19 90 PRO A N 1
ATOM 648 C CA . PRO A 1 90 ? 8.856 -4.953 5.559 1.00 96.19 90 PRO A CA 1
ATOM 649 C C . PRO A 1 90 ? 7.611 -4.826 6.449 1.00 96.19 90 PRO A C 1
ATOM 651 O O . PRO A 1 90 ? 6.659 -5.594 6.329 1.00 96.19 90 PRO A O 1
ATOM 654 N N . LEU A 1 91 ? 7.581 -3.814 7.319 1.00 96.88 91 LEU A N 1
ATOM 655 C CA . LEU A 1 91 ? 6.458 -3.599 8.227 1.00 96.88 91 LEU A CA 1
ATOM 656 C C . LEU A 1 91 ? 5.175 -3.231 7.469 1.00 96.88 91 LEU A C 1
ATOM 658 O O . LEU A 1 91 ? 4.099 -3.690 7.843 1.00 96.88 91 LEU A O 1
ATOM 662 N N . VAL A 1 92 ? 5.278 -2.429 6.408 1.00 97.56 92 VAL A N 1
ATOM 663 C CA . VAL A 1 92 ? 4.126 -2.035 5.587 1.00 97.56 92 VAL A CA 1
ATOM 664 C C . VAL A 1 92 ? 3.576 -3.203 4.779 1.00 97.56 92 VAL A C 1
ATOM 666 O O . VAL A 1 92 ? 2.364 -3.393 4.776 1.00 97.56 92 VAL A O 1
ATOM 669 N N . ILE A 1 93 ? 4.429 -4.018 4.154 1.00 96.62 93 ILE A N 1
ATOM 670 C CA . ILE A 1 93 ? 3.981 -5.216 3.427 1.00 96.62 93 ILE A CA 1
ATOM 671 C C . ILE A 1 93 ? 3.297 -6.192 4.386 1.00 96.62 93 ILE A C 1
ATOM 673 O O . ILE A 1 93 ? 2.203 -6.672 4.098 1.00 96.62 93 ILE A O 1
ATOM 677 N N . LYS A 1 94 ? 3.863 -6.397 5.584 1.00 95.12 94 LYS A N 1
ATOM 678 C CA . LYS A 1 94 ? 3.200 -7.188 6.626 1.00 95.12 94 LYS A CA 1
ATOM 679 C C . LYS A 1 94 ? 1.840 -6.598 7.015 1.00 95.12 94 LYS A C 1
ATOM 681 O O . LYS A 1 94 ? 0.872 -7.336 7.145 1.00 95.12 94 LYS A O 1
ATOM 686 N N . ALA A 1 95 ? 1.745 -5.280 7.182 1.00 96.75 95 ALA A N 1
ATOM 687 C CA . ALA A 1 95 ? 0.477 -4.632 7.500 1.00 96.75 95 ALA A CA 1
ATOM 688 C C . ALA A 1 95 ? -0.558 -4.797 6.376 1.00 96.75 95 ALA A C 1
ATOM 690 O O . ALA A 1 95 ? -1.737 -4.954 6.670 1.00 96.75 95 ALA A O 1
ATOM 691 N N . MET A 1 96 ? -0.149 -4.793 5.104 1.00 96.94 96 MET A N 1
ATOM 692 C CA . MET A 1 96 ? -1.066 -5.054 3.992 1.00 96.94 96 MET A CA 1
ATOM 693 C C . MET A 1 96 ? -1.653 -6.468 4.049 1.00 96.94 96 MET A C 1
ATOM 695 O O . MET A 1 96 ? -2.849 -6.610 3.806 1.00 96.94 96 MET A O 1
ATOM 699 N N . TYR A 1 97 ? -0.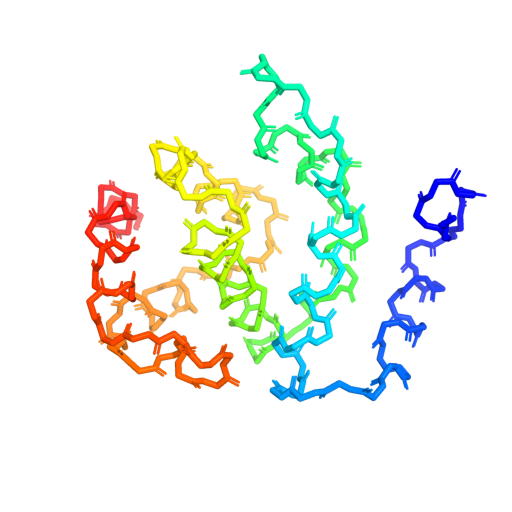864 -7.466 4.456 1.00 93.69 97 TYR A N 1
ATOM 700 C CA . TYR A 1 97 ? -1.367 -8.812 4.744 1.00 93.69 97 TYR A CA 1
ATOM 701 C C . TYR A 1 97 ? -2.310 -8.843 5.948 1.00 93.69 97 TYR A C 1
ATOM 703 O O . TYR A 1 97 ? -3.465 -9.232 5.820 1.00 93.69 97 TYR A O 1
ATOM 711 N N . ASP A 1 98 ? -1.845 -8.376 7.112 1.00 94.81 98 ASP A N 1
ATOM 712 C CA . ASP A 1 98 ? -2.597 -8.434 8.375 1.00 94.81 98 ASP A CA 1
ATOM 713 C C . ASP A 1 98 ? -3.949 -7.687 8.305 1.00 94.81 98 ASP A C 1
ATOM 715 O O . ASP A 1 98 ? -4.853 -7.917 9.112 1.00 94.81 98 ASP A O 1
ATOM 719 N N . LEU A 1 99 ? -4.069 -6.719 7.391 1.00 95.75 99 LEU A N 1
ATOM 720 C CA . LEU A 1 99 ? -5.256 -5.889 7.210 1.00 95.75 99 LEU A CA 1
ATOM 721 C C . LEU A 1 99 ? -6.140 -6.338 6.035 1.00 95.75 99 LEU A C 1
ATOM 723 O O . LEU A 1 99 ? -7.114 -5.635 5.757 1.00 95.75 99 LEU A O 1
ATOM 727 N N . ASP A 1 100 ? -5.844 -7.471 5.392 1.00 94.69 100 ASP A N 1
ATOM 728 C CA . ASP A 1 100 ? -6.578 -8.002 4.232 1.00 94.69 100 ASP A CA 1
ATOM 729 C C . ASP A 1 100 ? -6.599 -7.019 3.039 1.00 94.69 100 ASP A C 1
ATOM 731 O O . ASP A 1 100 ? -7.614 -6.835 2.364 1.00 94.69 100 ASP A O 1
ATOM 735 N N . LEU A 1 101 ? -5.493 -6.295 2.823 1.00 96.81 101 LEU A N 1
ATOM 736 C CA . LEU A 1 101 ? -5.351 -5.312 1.737 1.00 96.81 101 LEU A CA 1
ATOM 737 C C . LEU A 1 101 ? -4.659 -5.889 0.501 1.00 96.81 101 LEU A C 1
ATOM 739 O O . LEU A 1 101 ? -4.799 -5.325 -0.586 1.00 96.81 101 LEU A O 1
ATOM 743 N N . ALA A 1 102 ? -3.907 -6.973 0.673 1.00 96.81 102 ALA A N 1
ATOM 744 C CA . ALA A 1 102 ? -3.346 -7.771 -0.402 1.00 96.81 102 ALA A CA 1
ATOM 745 C C . ALA A 1 102 ? -3.230 -9.229 0.049 1.00 96.81 102 ALA A C 1
ATOM 747 O O . ALA A 1 102 ? -2.753 -9.492 1.152 1.00 96.81 102 ALA A O 1
ATOM 748 N N . ASP A 1 103 ? -3.660 -10.146 -0.812 1.00 95.62 103 ASP A N 1
ATOM 749 C CA . ASP A 1 103 ? -3.544 -11.583 -0.585 1.00 95.62 103 ASP A CA 1
ATOM 750 C C . ASP A 1 103 ? -2.091 -12.051 -0.796 1.00 95.62 103 ASP A C 1
ATOM 752 O O . ASP A 1 103 ? -1.304 -11.402 -1.496 1.00 95.62 103 ASP A O 1
ATOM 756 N N . GLU A 1 104 ? -1.733 -13.189 -0.193 1.00 92.94 104 GLU A N 1
ATOM 757 C CA . GLU A 1 104 ? -0.402 -13.820 -0.284 1.00 92.94 104 GLU A CA 1
ATOM 758 C C . GLU A 1 104 ? 0.086 -13.959 -1.723 1.00 92.94 104 GLU A C 1
ATOM 760 O O . GLU A 1 104 ? 1.152 -13.461 -2.085 1.00 92.94 104 GLU A O 1
ATOM 765 N N . ASP A 1 105 ? -0.741 -14.546 -2.581 1.00 94.25 105 ASP A N 1
ATOM 766 C CA . ASP A 1 105 ? -0.394 -14.784 -3.976 1.00 94.25 105 ASP A CA 1
ATOM 767 C C . ASP A 1 105 ? -0.204 -13.484 -4.771 1.00 94.25 105 ASP A C 1
ATOM 769 O O . ASP A 1 105 ? 0.618 -13.433 -5.686 1.00 94.25 105 ASP A O 1
ATOM 773 N N . VAL A 1 106 ? -0.916 -12.412 -4.412 1.00 96.00 106 VAL A N 1
ATOM 774 C CA . VAL A 1 106 ? -0.762 -11.095 -5.040 1.00 96.00 106 VAL A CA 1
ATOM 775 C C . VAL A 1 106 ? 0.549 -10.439 -4.626 1.00 96.00 106 VAL A C 1
ATOM 777 O O . VAL A 1 106 ? 1.226 -9.853 -5.472 1.00 96.00 106 VAL A O 1
ATOM 780 N N . VAL A 1 107 ? 0.935 -10.539 -3.355 1.00 94.62 107 VAL A N 1
ATOM 781 C CA . VAL A 1 107 ? 2.210 -9.994 -2.876 1.00 94.62 107 VAL A CA 1
ATOM 782 C C . VAL A 1 107 ? 3.394 -10.798 -3.405 1.00 94.62 107 VAL A C 1
ATOM 784 O O . VAL A 1 107 ?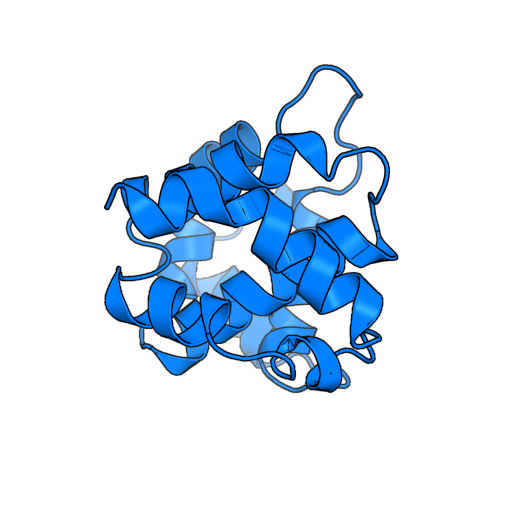 4.372 -10.180 -3.823 1.00 94.62 107 VAL A O 1
ATOM 787 N N . VAL A 1 108 ? 3.308 -12.130 -3.462 1.00 93.06 108 VAL A N 1
ATOM 788 C CA . VAL A 1 108 ? 4.332 -12.977 -4.099 1.00 93.06 108 VAL A CA 1
ATOM 789 C C . VAL A 1 108 ? 4.452 -12.632 -5.585 1.00 93.06 108 VAL A C 1
ATOM 791 O O . VAL A 1 108 ? 5.538 -12.309 -6.056 1.00 93.06 108 VAL A O 1
ATOM 794 N N . ALA A 1 109 ? 3.336 -12.559 -6.319 1.00 92.88 109 ALA A N 1
ATOM 795 C CA . ALA A 1 109 ? 3.357 -12.190 -7.736 1.00 92.88 109 ALA A CA 1
ATOM 796 C C . ALA A 1 109 ? 3.874 -10.760 -7.986 1.00 92.88 109 ALA A C 1
ATOM 798 O O . ALA A 1 109 ? 4.492 -10.493 -9.017 1.00 92.88 109 ALA A O 1
ATOM 799 N N . TRP A 1 110 ? 3.607 -9.824 -7.069 1.00 94.94 110 TRP A N 1
ATOM 800 C CA . TRP A 1 110 ? 4.208 -8.489 -7.080 1.00 94.94 110 TRP A CA 1
ATOM 801 C C . TRP A 1 110 ? 5.716 -8.589 -6.845 1.00 94.94 110 TRP A C 1
ATOM 803 O O . TRP A 1 110 ? 6.470 -7.979 -7.593 1.00 94.94 110 TRP A O 1
ATOM 813 N N . ALA A 1 111 ? 6.158 -9.372 -5.857 1.00 92.88 111 ALA A N 1
ATOM 814 C CA . ALA A 1 111 ? 7.562 -9.532 -5.498 1.00 92.88 111 ALA A CA 1
ATOM 815 C C . ALA A 1 111 ? 8.414 -10.156 -6.619 1.00 92.88 111 ALA A C 1
ATOM 817 O O . ALA A 1 111 ? 9.538 -9.709 -6.847 1.00 92.88 111 ALA A O 1
ATOM 818 N N . ASP A 1 112 ? 7.851 -11.122 -7.344 1.00 91.06 112 ASP A N 1
ATOM 819 C CA . ASP A 1 112 ? 8.517 -11.825 -8.445 1.00 91.06 112 ASP A CA 1
ATOM 820 C C . ASP A 1 112 ? 8.586 -11.001 -9.741 1.00 91.06 112 ASP A C 1
ATOM 822 O O . ASP A 1 112 ? 9.354 -11.328 -10.648 1.00 91.06 112 ASP A O 1
ATOM 826 N N . LYS A 1 113 ? 7.796 -9.924 -9.855 1.00 87.94 113 LYS A N 1
ATOM 827 C CA . LYS A 1 113 ? 7.828 -9.020 -11.011 1.00 87.94 113 LYS A CA 1
ATOM 828 C C . LYS A 1 113 ? 8.812 -7.874 -10.812 1.00 87.94 113 LYS A C 1
ATOM 830 O O . LYS A 1 113 ? 8.698 -7.059 -9.891 1.00 87.94 113 LYS A O 1
ATOM 835 N N . ASP A 1 114 ? 9.724 -7.745 -11.765 1.00 84.94 114 ASP A N 1
ATOM 836 C CA . ASP A 1 114 ? 10.713 -6.671 -11.842 1.00 84.94 114 ASP A CA 1
ATOM 837 C C . ASP A 1 114 ? 10.183 -5.394 -12.520 1.00 84.94 114 ASP A C 1
ATOM 839 O O . ASP A 1 114 ? 10.828 -4.349 -12.453 1.00 84.94 114 ASP A O 1
ATOM 843 N N . ASP A 1 115 ? 8.992 -5.445 -13.125 1.00 87.31 115 ASP A N 1
ATOM 844 C CA . ASP A 1 115 ? 8.441 -4.356 -13.935 1.00 87.31 115 ASP A CA 1
ATOM 845 C C . ASP A 1 115 ? 7.129 -3.752 -13.410 1.00 87.31 115 ASP A C 1
ATOM 847 O O . ASP A 1 115 ? 6.614 -2.801 -14.003 1.00 87.31 115 ASP A O 1
ATOM 851 N N . ALA A 1 116 ? 6.586 -4.234 -12.286 1.00 89.00 116 ALA A N 1
ATOM 852 C CA . ALA A 1 116 ? 5.292 -3.766 -11.776 1.00 89.00 116 ALA A CA 1
ATOM 853 C C . ALA A 1 116 ? 5.276 -2.244 -11.511 1.00 89.00 116 ALA A C 1
ATOM 855 O O . ALA A 1 116 ? 4.291 -1.566 -11.811 1.00 89.00 116 ALA A O 1
ATOM 856 N N . GLY A 1 117 ? 6.392 -1.690 -11.025 1.00 91.12 117 GLY A N 1
ATOM 857 C CA . GLY A 1 117 ? 6.580 -0.259 -10.784 1.00 91.12 117 GLY A CA 1
ATOM 858 C C . GLY A 1 117 ? 6.672 0.606 -12.049 1.00 91.12 117 GLY A C 1
ATOM 859 O O . GLY A 1 117 ? 6.445 1.819 -11.990 1.00 91.12 117 GLY A O 1
ATOM 860 N N . LYS A 1 118 ? 6.941 0.008 -13.218 1.00 94.50 118 LYS A N 1
ATOM 861 C CA . LYS A 1 118 ? 7.129 0.723 -14.493 1.00 94.50 118 LYS A CA 1
ATOM 862 C C . LYS A 1 118 ? 5.900 1.530 -14.902 1.00 94.50 118 LYS A C 1
ATOM 864 O O . LYS A 1 118 ? 6.037 2.583 -15.522 1.00 94.50 118 LYS A O 1
ATOM 869 N N . ILE A 1 119 ? 4.701 1.073 -14.534 1.00 94.50 119 ILE A N 1
ATOM 870 C CA . ILE A 1 119 ? 3.445 1.785 -14.815 1.00 94.50 119 ILE A CA 1
ATOM 871 C C . ILE A 1 119 ? 3.386 3.172 -14.152 1.00 94.50 119 ILE A C 1
ATOM 873 O O . ILE A 1 119 ? 2.672 4.050 -14.635 1.00 94.50 119 ILE A O 1
ATOM 877 N N . LEU A 1 120 ? 4.159 3.378 -13.080 1.00 95.75 120 LEU A N 1
ATOM 878 C CA . LEU A 1 120 ? 4.338 4.662 -12.399 1.00 95.75 120 LEU A CA 1
ATOM 879 C C . LEU A 1 120 ? 5.699 5.308 -12.694 1.00 95.75 120 LEU A C 1
ATOM 881 O O . LEU A 1 120 ? 6.089 6.253 -12.018 1.00 95.75 120 LEU A O 1
ATOM 885 N N . GLY A 1 121 ? 6.422 4.815 -13.701 1.00 94.75 121 GLY A N 1
ATOM 886 C CA . GLY A 1 121 ? 7.718 5.357 -14.103 1.00 94.75 121 GLY A CA 1
ATOM 887 C C . GLY A 1 121 ? 8.876 5.007 -13.167 1.00 94.75 121 GLY A C 1
ATOM 888 O O . GLY A 1 121 ? 9.907 5.672 -13.235 1.00 94.75 121 GLY A O 1
ATOM 889 N N . LEU A 1 122 ? 8.740 3.988 -12.308 1.00 94.12 122 LEU A N 1
ATOM 890 C CA . LEU A 1 122 ? 9.860 3.521 -11.488 1.00 94.12 122 LEU A CA 1
ATOM 891 C C . LEU A 1 122 ? 10.939 2.870 -12.361 1.00 94.12 122 LEU A C 1
ATOM 893 O O . LEU A 1 122 ? 10.638 2.170 -13.332 1.00 94.12 122 LEU A O 1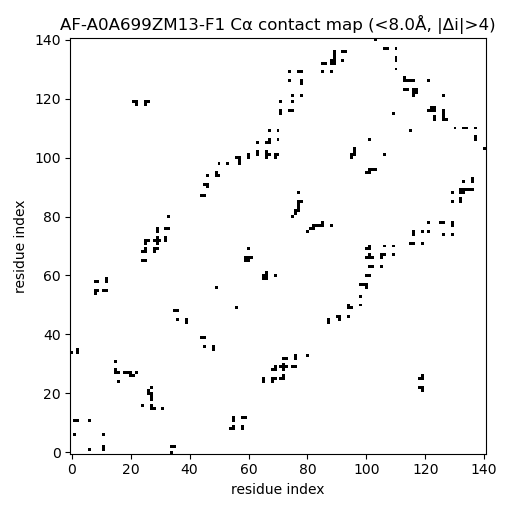
ATOM 897 N N . SER A 1 123 ? 12.202 3.112 -12.008 1.00 91.81 123 SER A N 1
ATOM 898 C CA . SER A 1 123 ? 13.332 2.422 -12.625 1.00 91.81 123 SER A CA 1
ATOM 899 C C . SER A 1 123 ? 13.422 0.974 -12.120 1.00 91.81 123 SER A C 1
ATOM 901 O O . SER A 1 123 ? 12.993 0.696 -10.996 1.00 91.81 123 SER A O 1
ATOM 903 N N . PRO A 1 124 ? 14.038 0.060 -12.894 1.00 89.62 124 PRO A N 1
ATOM 904 C CA . PRO A 1 124 ? 14.281 -1.310 -12.440 1.00 89.62 124 PRO A CA 1
ATOM 905 C C . PRO A 1 124 ? 15.023 -1.374 -11.098 1.00 89.62 124 PRO A C 1
ATOM 907 O O . PRO A 1 124 ? 14.669 -2.175 -10.238 1.00 89.62 124 PRO A O 1
ATOM 910 N N . ASP A 1 125 ? 15.990 -0.479 -10.873 1.00 90.12 125 ASP A N 1
ATOM 911 C CA . ASP A 1 125 ? 16.751 -0.413 -9.619 1.00 90.12 125 ASP A CA 1
ATOM 912 C C . ASP A 1 125 ? 15.872 -0.030 -8.419 1.00 90.12 125 ASP A C 1
ATOM 914 O O . ASP A 1 125 ? 16.013 -0.603 -7.337 1.00 90.12 125 ASP A O 1
ATOM 918 N N . ALA A 1 126 ? 14.946 0.919 -8.601 1.00 90.62 126 ALA A N 1
ATOM 919 C CA . ALA A 1 126 ? 14.013 1.326 -7.553 1.00 90.62 126 ALA A CA 1
ATOM 920 C C . ALA A 1 126 ? 13.050 0.185 -7.193 1.00 90.62 126 ALA A C 1
ATOM 922 O O . ALA A 1 126 ? 12.846 -0.098 -6.008 1.00 90.62 126 ALA A O 1
ATOM 923 N N . THR A 1 127 ? 12.532 -0.517 -8.207 1.00 90.88 127 THR A N 1
ATOM 924 C CA . THR A 1 127 ? 11.711 -1.715 -8.009 1.00 90.88 127 THR A CA 1
A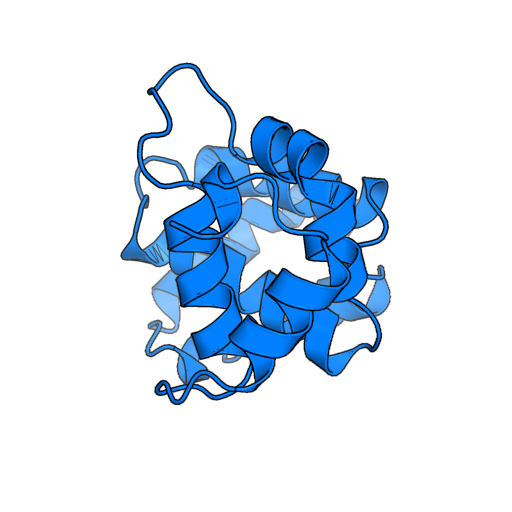TOM 925 C C . THR A 1 127 ? 12.506 -2.809 -7.294 1.00 90.88 127 THR A C 1
ATOM 927 O O . THR A 1 127 ? 12.057 -3.312 -6.265 1.00 90.88 127 THR A O 1
ATOM 930 N N . ALA A 1 128 ? 13.725 -3.121 -7.741 1.00 90.44 128 ALA A N 1
ATOM 931 C CA . ALA A 1 128 ? 14.578 -4.138 -7.126 1.00 90.44 128 ALA A CA 1
ATOM 932 C C . ALA A 1 128 ? 14.923 -3.823 -5.658 1.00 90.44 128 ALA A C 1
ATOM 934 O O . ALA A 1 128 ? 14.903 -4.718 -4.808 1.00 90.44 128 ALA A O 1
ATOM 935 N N . ALA A 1 129 ? 15.195 -2.557 -5.327 1.00 91.12 129 ALA A N 1
ATOM 936 C CA . ALA A 1 129 ? 15.435 -2.131 -3.949 1.00 91.12 129 ALA A CA 1
ATOM 937 C C . ALA A 1 129 ? 14.211 -2.382 -3.051 1.00 91.12 129 ALA A C 1
ATOM 939 O O . ALA A 1 129 ? 14.361 -2.887 -1.935 1.00 91.12 129 ALA A O 1
ATOM 940 N N . MET A 1 130 ? 13.006 -2.102 -3.557 1.00 91.69 130 MET A N 1
ATOM 941 C CA . MET A 1 130 ? 11.750 -2.399 -2.866 1.00 91.69 130 MET A CA 1
ATOM 942 C C . MET A 1 130 ? 11.531 -3.903 -2.669 1.00 91.69 130 MET A C 1
ATOM 944 O O . MET A 1 130 ? 11.187 -4.318 -1.560 1.00 91.69 130 MET A O 1
ATOM 948 N N . ARG A 1 131 ? 11.800 -4.732 -3.692 1.00 90.88 131 ARG A N 1
ATOM 949 C CA . ARG A 1 131 ? 11.745 -6.206 -3.579 1.00 90.88 131 ARG A CA 1
ATOM 950 C C . ARG A 1 131 ? 12.665 -6.712 -2.483 1.00 90.88 131 ARG A C 1
ATOM 952 O O . ARG A 1 131 ? 12.243 -7.448 -1.596 1.00 90.88 131 ARG A O 1
ATOM 959 N N . LYS A 1 132 ? 13.915 -6.252 -2.505 1.00 92.25 132 LYS A N 1
ATOM 960 C CA . LYS A 1 132 ? 14.934 -6.634 -1.530 1.00 92.25 132 LYS A CA 1
ATOM 961 C C . LYS A 1 132 ? 14.542 -6.240 -0.106 1.00 92.25 132 LYS A C 1
ATOM 963 O O . LYS A 1 132 ? 14.781 -7.006 0.822 1.00 92.25 132 LYS A O 1
ATOM 968 N N . ALA A 1 133 ? 13.941 -5.064 0.076 1.00 93.38 133 ALA A N 1
ATOM 969 C CA . ALA A 1 133 ? 13.454 -4.628 1.380 1.00 93.38 133 ALA A CA 1
ATOM 970 C C . ALA A 1 133 ? 12.258 -5.468 1.869 1.00 93.38 133 ALA A C 1
ATOM 972 O O . ALA A 1 133 ? 12.151 -5.727 3.064 1.00 93.38 133 ALA A O 1
ATOM 973 N N . ALA A 1 134 ? 11.381 -5.917 0.967 1.00 92.75 134 ALA A N 1
ATOM 974 C CA . ALA A 1 134 ? 10.216 -6.738 1.299 1.00 92.75 134 ALA A CA 1
ATOM 975 C C . ALA A 1 134 ? 10.534 -8.233 1.506 1.00 92.75 134 ALA A C 1
ATOM 977 O O . ALA A 1 134 ? 9.780 -8.911 2.206 1.00 92.75 134 ALA A O 1
ATOM 978 N N . ALA A 1 135 ? 11.642 -8.740 0.947 1.00 92.06 135 ALA A N 1
ATOM 979 C CA . ALA A 1 135 ? 11.999 -10.164 0.927 1.00 92.06 135 ALA A CA 1
ATOM 980 C C . ALA A 1 135 ? 11.839 -10.899 2.276 1.00 92.06 135 ALA A C 1
ATOM 982 O O . ALA A 1 135 ? 11.195 -11.946 2.288 1.00 92.06 135 ALA A O 1
ATOM 983 N N . PRO A 1 136 ? 12.267 -10.351 3.437 1.00 91.00 136 PRO A N 1
ATOM 984 C CA . PRO A 1 136 ? 12.120 -11.052 4.714 1.00 91.00 136 PRO A CA 1
ATOM 985 C C . PRO A 1 136 ? 10.673 -11.350 5.126 1.00 91.00 136 PRO A C 1
ATOM 987 O O . PRO A 1 136 ? 10.465 -12.164 6.020 1.00 91.00 136 PRO A O 1
ATOM 990 N N . VAL A 1 137 ? 9.690 -10.647 4.559 1.00 89.38 137 VAL A N 1
ATOM 991 C CA . VAL A 1 137 ? 8.260 -10.858 4.829 1.00 89.38 137 VAL A CA 1
ATOM 992 C C . VAL A 1 137 ? 7.637 -11.761 3.775 1.00 89.38 137 VAL A C 1
ATOM 994 O O . VAL A 1 137 ? 6.815 -12.598 4.123 1.00 89.38 137 VAL A O 1
ATOM 997 N N . VAL A 1 138 ? 8.052 -11.620 2.515 1.00 88.19 138 VAL A N 1
ATOM 998 C CA . VAL A 1 138 ? 7.568 -12.461 1.410 1.00 88.19 138 VAL A CA 1
ATOM 999 C C . VAL A 1 138 ? 8.026 -13.912 1.576 1.00 88.19 138 VAL A C 1
ATOM 1001 O O . VAL A 1 138 ? 7.250 -14.813 1.326 1.00 88.19 138 VAL A O 1
ATOM 1004 N N . GLU A 1 139 ? 9.251 -14.150 2.051 1.00 85.25 139 GLU A N 1
ATOM 1005 C CA . GLU A 1 139 ? 9.812 -15.503 2.225 1.00 85.25 139 GLU A CA 1
ATOM 1006 C C . GLU A 1 139 ? 9.293 -16.252 3.469 1.00 85.25 139 GLU A C 1
ATOM 1008 O O . GLU A 1 139 ? 9.604 -17.428 3.656 1.00 85.25 139 GLU A O 1
ATOM 1013 N N . ARG A 1 140 ? 8.593 -15.563 4.380 1.00 74.38 140 ARG A N 1
ATOM 1014 C CA . ARG A 1 140 ? 8.162 -16.108 5.684 1.00 74.38 140 ARG A CA 1
ATOM 1015 C C . ARG A 1 140 ? 6.669 -16.388 5.785 1.00 74.38 140 ARG A C 1
ATOM 1017 O O . ARG A 1 140 ? 6.266 -17.022 6.762 1.00 74.38 140 ARG A O 1
ATOM 1024 N N . ASN A 1 141 ? 5.895 -15.850 4.855 1.00 55.97 141 ASN A N 1
ATOM 1025 C CA . ASN A 1 141 ? 4.464 -16.085 4.732 1.00 55.97 141 ASN A CA 1
ATOM 1026 C C . ASN A 1 141 ? 4.261 -17.166 3.679 1.00 55.97 141 ASN A C 1
ATOM 1028 O O . ASN A 1 141 ? 3.457 -18.068 3.978 1.00 55.97 141 ASN A O 1
#

Organism: Haematococcus lacustris (NCBI:txid44745)

Nearest PDB structures (foldseek):
  6knd-assembly1_A  TM=8.081E-01  e=3.216E-04  Candida albicans
  2iu1-assembly1_A  TM=7.784E-01  e=1.580E-03  Homo sapiens
  2ful-assembly2_B  TM=7.375E-01  e=1.453E-02  Saccharomyces cerevisiae

pLDDT: mean 91.19, std 8.68, range [52.47, 97.75]

Mean predicted aligned error: 3.99 Å

InterPro domains:
  IPR003307 W2 domain [PF02020] (67-139)
  IPR003307 W2 domain [PS51363] (1-141)
  IPR003307 W2 domain [SM00515] (54-125)
  IPR016024 Armadillo-type fold [SSF48371] (31-118)

Sequence (141 aa):
QLVDSGAAPAAIATEVKQLTVPGGLAGKLSALYQALLSGLSSTEKVADVLKARKAVLAALAKDKPSQLAQLIAVEHYFSVVAPERVKEVPLVIKAMYDLDLADEDVVVAWADKDDAGKILGLSPDATAAMRKAAAPVVERN

Solvent-accessible surface area (backbone atoms only — not comparable to full-atom values): 7772 Å² total; per-residue (Å²): 109,67,86,80,66,74,59,53,37,67,56,55,41,50,52,48,70,68,56,87,54,73,43,52,69,28,29,35,38,28,54,47,51,52,63,73,54,57,86,66,51,96,86,60,56,71,41,60,52,49,62,79,38,36,68,39,50,43,58,49,27,81,44,69,71,38,15,44,20,47,53,37,17,53,48,47,38,35,60,70,76,40,50,92,49,42,86,48,38,34,57,35,56,50,41,32,45,80,62,61,34,34,56,70,70,49,51,49,56,50,56,75,42,68,58,69,40,43,60,76,69,46,52,59,67,52,37,48,53,51,38,63,46,30,39,80,48,65,79,71,110

Radius of gyration: 13.8 Å; Cα contacts (8 Å, |Δi|>4): 165; chains: 1; bounding box: 34×33×30 Å

Foldseek 3Di:
DCVVVPDQLLVLLVVLQVDDDQLHLLRSLLVVLCVLCPPDDPPDASLVSCVVCLRNLVSQQVDLVSLLSNVLSVLCCCLPVNVVNLLRLQVNVVSCPVSVNHDLVSVLVLLPDLCSNVSVPDDSVSSVSSSVSNVVNNVPD